Protein AF-A0A2H9QDH8-F1 (afdb_monomer_lite)

pLDDT: mean 82.01, std 10.09, range [39.97, 92.81]

Foldseek 3Di:
DPDPLVVVLVVLQVVCVVVVHDSVVSVVVNVVVVVVVVVVVVVVLVVVLVVLVVVLCCPLPVVLVVVVVVQVVVVVVVNDPDDPVNVVVSVVVSVVVNVVSVVVSVVSPDPPD

Structure (mmCIF, N/CA/C/O backbone):
data_AF-A0A2H9QDH8-F1
#
_entry.id   AF-A0A2H9QDH8-F1
#
loop_
_atom_site.group_PDB
_atom_site.id
_atom_site.type_symbol
_atom_site.label_atom_id
_atom_site.label_alt_id
_atom_site.label_comp_id
_atom_site.label_asym_id
_atom_site.label_entity_id
_atom_site.label_seq_id
_atom_site.pdbx_PDB_ins_code
_atom_site.Cartn_x
_atom_site.Cartn_y
_atom_site.Cartn_z
_atom_site.occupancy
_atom_site.B_iso_or_equiv
_atom_site.auth_seq_id
_atom_site.auth_comp_id
_atom_site.auth_asym_id
_atom_site.auth_atom_id
_atom_site.pdbx_PDB_model_num
ATOM 1 N N . THR A 1 1 ? -9.506 -16.062 25.799 1.00 44.41 1 THR A N 1
ATOM 2 C CA . THR A 1 1 ? -10.391 -14.879 25.828 1.00 44.41 1 THR A CA 1
ATOM 3 C C . THR A 1 1 ? -9.881 -13.863 26.838 1.00 44.41 1 THR A C 1
ATOM 5 O O . THR A 1 1 ? -10.245 -13.942 27.997 1.00 44.41 1 THR A O 1
ATOM 8 N N . ASN A 1 2 ? -9.002 -12.942 26.428 1.00 50.75 2 ASN A N 1
ATOM 9 C CA . ASN A 1 2 ? -8.522 -11.809 27.245 1.00 50.75 2 ASN A CA 1
ATOM 10 C C . ASN A 1 2 ? -8.738 -10.505 26.458 1.00 50.75 2 ASN A C 1
ATOM 12 O O . ASN A 1 2 ? -7.797 -9.785 26.146 1.00 50.75 2 ASN A O 1
ATOM 16 N N . SER A 1 3 ? -9.980 -10.242 26.041 1.00 73.19 3 SER A N 1
ATOM 17 C CA . SER A 1 3 ? -10.314 -8.944 25.453 1.00 73.19 3 SER A CA 1
ATOM 18 C C . SER A 1 3 ? -10.523 -7.947 26.592 1.00 73.19 3 SER A C 1
ATOM 20 O O . SER A 1 3 ? -11.552 -7.977 27.268 1.00 73.19 3 SER A O 1
ATOM 22 N N . GLU A 1 4 ? -9.535 -7.077 26.815 1.00 72.81 4 GLU A N 1
ATOM 23 C CA . GLU A 1 4 ? -9.612 -5.912 27.718 1.00 72.81 4 GLU A CA 1
ATOM 24 C C . GLU A 1 4 ? -10.903 -5.108 27.491 1.00 72.81 4 GLU A C 1
ATOM 26 O O . GLU A 1 4 ? -11.557 -4.661 28.434 1.00 72.81 4 GLU A O 1
ATOM 31 N N . TYR A 1 5 ? -11.318 -5.006 26.227 1.00 71.94 5 TYR A N 1
ATOM 32 C CA . TYR A 1 5 ? -12.520 -4.300 25.805 1.00 71.94 5 TYR A CA 1
ATOM 33 C C . TYR A 1 5 ? -13.796 -4.958 26.344 1.00 71.94 5 TYR A C 1
ATOM 35 O O . TYR A 1 5 ? -14.646 -4.290 26.928 1.00 71.94 5 TYR A O 1
ATOM 43 N N . LEU A 1 6 ? -13.898 -6.287 26.232 1.00 70.94 6 LEU A N 1
ATOM 44 C CA . LEU A 1 6 ? -15.025 -7.053 26.771 1.00 70.94 6 LEU A CA 1
ATOM 45 C C . LEU A 1 6 ? -15.101 -6.926 28.299 1.00 70.94 6 LEU A C 1
ATOM 47 O O . LEU A 1 6 ? -16.181 -6.745 28.856 1.00 70.94 6 LEU A O 1
ATOM 51 N N . LYS A 1 7 ? -13.948 -6.956 28.976 1.00 78.62 7 LYS A N 1
ATOM 52 C CA . LYS A 1 7 ? -13.859 -6.795 30.433 1.00 78.62 7 LYS A CA 1
ATOM 53 C C . LYS A 1 7 ? -14.338 -5.409 30.876 1.00 78.62 7 LYS A C 1
ATOM 55 O O . LYS A 1 7 ? -15.074 -5.301 31.854 1.00 78.62 7 LYS A O 1
ATOM 60 N N . LYS A 1 8 ? -13.982 -4.365 30.121 1.00 79.06 8 LYS A N 1
ATOM 61 C CA . LYS A 1 8 ? -14.402 -2.979 30.366 1.00 79.06 8 LYS A CA 1
ATOM 62 C C . LYS A 1 8 ? -15.905 -2.775 30.138 1.00 79.06 8 LYS A C 1
ATOM 64 O O . LYS A 1 8 ? -16.552 -2.129 30.957 1.00 79.06 8 LYS A O 1
ATOM 69 N N . ILE A 1 9 ? -16.464 -3.380 29.086 1.00 80.25 9 ILE A N 1
ATOM 70 C CA . ILE A 1 9 ? -17.906 -3.347 28.786 1.00 80.25 9 ILE A CA 1
ATOM 71 C C . ILE A 1 9 ? -18.714 -4.048 29.885 1.00 80.25 9 ILE A C 1
ATOM 73 O O . ILE A 1 9 ? -19.672 -3.477 30.404 1.00 80.25 9 ILE A O 1
ATOM 77 N N . ILE A 1 10 ? -18.311 -5.261 30.278 1.00 77.69 10 ILE A N 1
ATOM 78 C CA . ILE A 1 10 ? -18.979 -6.023 31.345 1.00 77.69 10 ILE A CA 1
ATOM 79 C C . ILE A 1 10 ? -18.914 -5.250 32.663 1.00 77.69 10 ILE A C 1
ATOM 81 O O . ILE A 1 10 ? -19.918 -5.141 33.362 1.00 77.69 10 ILE A O 1
ATOM 85 N N . TRP A 1 11 ? -17.763 -4.659 32.982 1.00 82.88 11 TRP A N 1
ATOM 86 C CA . TRP A 1 11 ? -17.613 -3.851 34.188 1.00 82.88 11 TRP A CA 1
ATOM 87 C C . TRP A 1 11 ? -18.533 -2.620 34.189 1.00 82.88 11 TRP A C 1
ATOM 89 O O . TRP A 1 11 ? -19.182 -2.352 35.199 1.00 82.88 11 TRP A O 1
ATOM 99 N N . GLN A 1 12 ? -18.659 -1.906 33.064 1.00 77.69 12 GLN A N 1
ATOM 100 C CA . GLN A 1 12 ? -19.576 -0.763 32.946 1.00 77.69 12 GLN A CA 1
ATOM 101 C C . GLN A 1 12 ? -21.050 -1.179 33.081 1.00 77.69 12 GLN A C 1
ATOM 103 O O . GLN A 1 12 ? -21.809 -0.511 33.785 1.00 77.69 12 GLN A O 1
ATOM 108 N N . LEU A 1 13 ? -21.451 -2.301 32.475 1.00 80.31 13 LEU A N 1
ATOM 109 C CA . LEU A 1 13 ? -22.809 -2.845 32.601 1.00 80.31 13 LEU A CA 1
ATOM 110 C C . LEU A 1 13 ? -23.144 -3.229 34.044 1.00 80.31 13 LEU A C 1
ATOM 112 O O . LEU A 1 13 ? -24.167 -2.805 34.580 1.00 80.31 13 LEU A O 1
ATOM 116 N N . VAL A 1 14 ? -22.258 -3.992 34.686 1.00 79.69 14 VAL A N 1
ATOM 117 C CA . VAL A 1 14 ? -22.433 -4.465 36.063 1.00 79.69 14 VAL A CA 1
ATOM 118 C C . VAL A 1 14 ? -22.474 -3.289 37.042 1.00 79.69 14 VAL A C 1
ATOM 120 O O . VAL A 1 14 ? -23.362 -3.225 37.887 1.00 79.69 14 VAL A O 1
ATOM 123 N N . THR A 1 15 ? -21.583 -2.307 36.889 1.00 80.56 15 THR A N 1
ATOM 124 C CA . THR A 1 15 ? -21.544 -1.120 37.761 1.00 80.56 15 THR A CA 1
ATOM 125 C C . THR A 1 15 ? -22.818 -0.277 37.640 1.00 80.56 15 THR A C 1
ATOM 127 O O . THR A 1 15 ? -23.347 0.186 38.647 1.00 80.56 15 THR A O 1
ATOM 130 N N . THR A 1 16 ? -23.359 -0.124 36.429 1.00 79.62 16 THR A N 1
ATOM 131 C CA . THR A 1 16 ? -24.613 0.619 36.208 1.00 79.62 16 THR A CA 1
ATOM 132 C C . THR A 1 16 ? -25.815 -0.106 36.824 1.00 79.62 16 THR A C 1
ATOM 134 O O . THR A 1 16 ? -26.670 0.541 37.427 1.00 79.62 16 THR A O 1
ATOM 137 N N . LEU A 1 17 ? -25.846 -1.443 36.735 1.00 78.06 17 LEU A N 1
ATOM 138 C CA . LEU A 1 17 ? -26.867 -2.288 37.367 1.00 78.06 17 LEU A CA 1
ATOM 139 C C . LEU A 1 17 ? -26.838 -2.188 38.900 1.00 78.06 17 LEU A C 1
ATOM 141 O O . LEU A 1 17 ? -27.886 -1.992 39.510 1.00 78.06 17 LEU A O 1
ATOM 145 N N . TYR A 1 18 ? -25.658 -2.272 39.526 1.00 76.06 18 TYR A N 1
ATOM 146 C CA . TYR A 1 18 ? -25.523 -2.148 40.986 1.00 76.06 18 TYR A CA 1
ATOM 147 C C . TYR A 1 18 ? -25.846 -0.742 41.506 1.00 76.06 18 TYR A C 1
ATOM 149 O O . TYR A 1 18 ? -26.350 -0.605 42.618 1.00 76.06 18 TYR A O 1
ATOM 157 N N . ALA A 1 19 ? -25.585 0.301 40.715 1.00 79.50 19 ALA A N 1
ATOM 158 C CA . ALA A 1 19 ? -25.866 1.685 41.091 1.00 79.50 19 ALA A CA 1
ATOM 159 C C . ALA A 1 19 ? -27.352 2.081 40.958 1.00 79.50 19 ALA A C 1
ATOM 161 O O . ALA A 1 19 ? -27.706 3.204 41.313 1.00 79.50 19 ALA A O 1
ATOM 162 N N . GLY A 1 20 ? -28.214 1.215 40.402 1.00 73.12 20 GLY A N 1
ATOM 163 C CA . GLY A 1 20 ? -29.607 1.558 40.073 1.00 73.12 20 GLY A CA 1
ATOM 164 C C . GLY A 1 20 ? -29.730 2.679 39.030 1.00 73.12 20 GLY A C 1
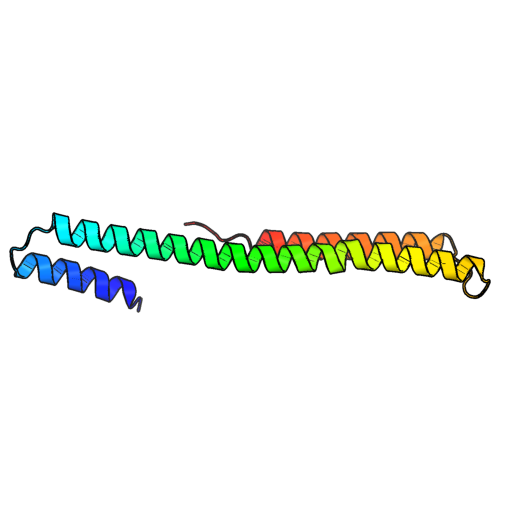ATOM 165 O O . GLY A 1 20 ? -30.797 3.271 38.864 1.00 73.12 20 GLY A O 1
ATOM 166 N N . ALA A 1 21 ? -28.629 2.999 38.347 1.00 70.81 21 ALA A N 1
ATOM 167 C CA . ALA A 1 21 ? -28.558 4.054 37.354 1.00 70.81 21 ALA A CA 1
ATOM 168 C C . ALA A 1 21 ? -29.235 3.606 36.052 1.00 70.81 21 ALA A C 1
ATOM 170 O O . ALA A 1 21 ? -29.341 2.416 35.755 1.00 70.81 21 ALA A O 1
ATOM 171 N N . ASN A 1 22 ? -29.697 4.569 35.252 1.00 76.69 22 ASN A N 1
ATOM 172 C CA . ASN A 1 22 ? -30.408 4.280 34.012 1.00 76.69 22 ASN A CA 1
ATOM 173 C C . ASN A 1 22 ? -29.516 3.480 33.041 1.00 76.69 22 ASN A C 1
ATOM 175 O O . ASN A 1 22 ? -28.618 4.031 32.401 1.00 76.69 22 ASN A O 1
ATOM 179 N N . LEU A 1 23 ? -29.807 2.181 32.908 1.00 78.00 23 LEU A N 1
ATOM 180 C CA . LEU A 1 23 ? -29.082 1.243 32.048 1.00 78.00 23 LEU A CA 1
ATOM 181 C C . LEU A 1 23 ? -29.034 1.709 30.588 1.00 78.00 23 LEU A C 1
ATOM 183 O O . LEU A 1 23 ? -28.051 1.463 29.895 1.00 78.00 23 LEU A O 1
ATOM 187 N N . SER A 1 24 ? -30.057 2.443 30.145 1.00 76.88 24 SER A N 1
ATOM 188 C CA . SER A 1 24 ? -30.137 3.001 28.795 1.00 76.88 24 SER A CA 1
ATOM 189 C C . SER A 1 24 ? -28.994 3.986 28.507 1.00 76.88 24 SER A C 1
ATOM 191 O O . SER A 1 24 ? -28.459 4.016 27.401 1.00 76.88 24 SER A O 1
ATOM 193 N N . VAL A 1 25 ? -28.542 4.747 29.512 1.00 79.19 25 VAL A N 1
ATOM 194 C CA . VAL A 1 25 ? -27.426 5.701 29.368 1.00 79.19 25 VAL A CA 1
ATOM 195 C C . VAL A 1 25 ? -26.090 4.967 29.229 1.00 79.19 25 VAL A C 1
ATOM 197 O O . VAL A 1 25 ? -25.283 5.309 28.364 1.00 79.19 25 VAL A O 1
ATOM 200 N N . ALA A 1 26 ? -25.865 3.926 30.033 1.00 78.81 26 ALA A N 1
ATOM 201 C CA . ALA A 1 26 ? -24.650 3.118 29.945 1.00 78.81 26 ALA A CA 1
ATOM 202 C C . ALA A 1 26 ? -24.584 2.319 28.639 1.00 78.81 26 ALA A C 1
ATOM 204 O O . ALA A 1 26 ? -23.533 2.273 28.002 1.00 78.81 26 ALA A O 1
ATOM 205 N N . LEU A 1 27 ? -25.711 1.745 28.206 1.00 80.31 27 LEU A N 1
ATOM 206 C CA . LEU A 1 27 ? -25.789 1.002 26.952 1.00 80.31 27 LEU A CA 1
ATOM 207 C C . LEU A 1 27 ? -25.529 1.917 25.749 1.00 80.31 27 LEU A C 1
ATOM 209 O O . LEU A 1 27 ? -24.716 1.571 24.897 1.00 80.31 27 LEU A O 1
ATOM 213 N N . ASN A 1 28 ? -26.131 3.113 25.717 1.00 84.56 28 ASN A N 1
ATOM 214 C CA . ASN A 1 28 ? -25.853 4.105 24.674 1.00 84.56 28 ASN A CA 1
ATOM 215 C C . ASN A 1 28 ? -24.376 4.514 24.654 1.00 84.56 28 ASN A C 1
ATOM 217 O O . ASN A 1 28 ? -23.783 4.597 23.584 1.00 84.56 28 ASN A O 1
AT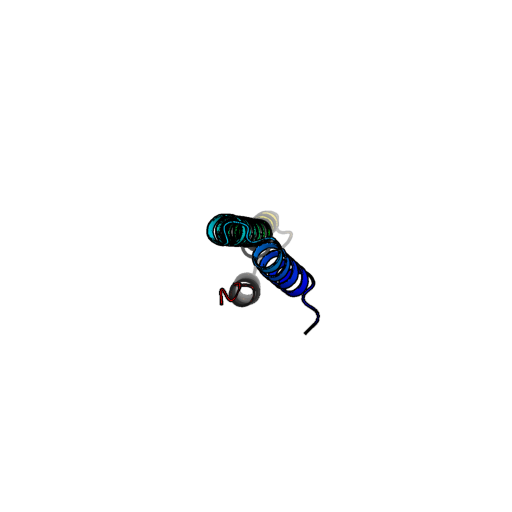OM 221 N N . SER A 1 29 ? -23.755 4.710 25.820 1.00 83.06 29 SER A N 1
ATOM 222 C CA . SER A 1 29 ? -22.324 5.026 25.915 1.00 83.06 29 SER A CA 1
ATOM 223 C C . SER A 1 29 ? -21.439 3.910 25.341 1.00 83.06 29 SER A C 1
ATOM 225 O O . SER A 1 29 ? -20.523 4.179 24.564 1.00 83.06 29 SER A O 1
ATOM 227 N N . ILE A 1 30 ? -21.751 2.645 25.645 1.00 83.31 30 ILE A N 1
ATOM 228 C CA . ILE A 1 30 ? -21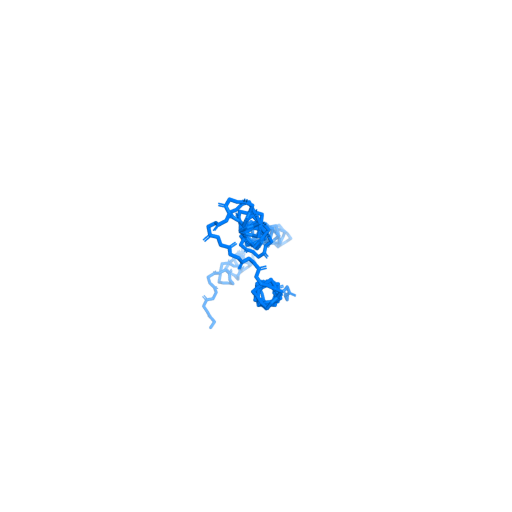.040 1.479 25.096 1.00 83.31 30 ILE A CA 1
ATOM 229 C C . ILE A 1 30 ? -21.235 1.380 23.577 1.00 83.31 30 ILE A C 1
ATOM 231 O O . ILE A 1 30 ? -20.269 1.139 22.853 1.00 83.31 30 ILE A O 1
ATOM 235 N N . VAL A 1 31 ? -22.457 1.600 23.080 1.00 84.69 31 VAL A N 1
ATOM 236 C CA . VAL A 1 31 ? -22.758 1.601 21.640 1.00 84.69 31 VAL A CA 1
ATOM 237 C C . VAL A 1 31 ? -21.983 2.707 20.927 1.00 84.69 31 VAL A C 1
ATOM 239 O O . VAL A 1 31 ? -21.334 2.430 19.922 1.00 84.69 31 VAL A O 1
ATOM 242 N N . HIS A 1 32 ? -21.974 3.930 21.462 1.00 87.69 32 HIS A N 1
ATOM 243 C CA . HIS A 1 32 ? -21.182 5.030 20.909 1.00 87.69 32 HIS A CA 1
ATOM 244 C C . HIS A 1 32 ? -19.689 4.693 20.872 1.00 87.69 32 HIS A C 1
ATOM 246 O O . HIS A 1 32 ? -19.053 4.851 19.832 1.00 87.69 32 HIS A O 1
ATOM 252 N N . MET A 1 33 ? -19.148 4.137 21.960 1.00 85.88 33 MET A N 1
ATOM 253 C CA . MET A 1 33 ? -17.746 3.723 22.028 1.00 85.88 33 MET A CA 1
ATOM 254 C C . MET A 1 33 ? -17.404 2.659 20.972 1.00 85.88 33 MET A C 1
ATOM 256 O O . MET A 1 33 ? -16.354 2.738 20.333 1.00 85.88 33 MET A O 1
ATOM 260 N N . LEU A 1 34 ? -18.298 1.690 20.752 1.00 84.62 34 LEU A N 1
ATOM 261 C CA . LEU A 1 34 ? -18.125 0.637 19.751 1.00 84.62 34 LEU A CA 1
ATOM 262 C C . LEU A 1 34 ? -18.203 1.185 18.320 1.00 84.62 34 LEU A C 1
ATOM 264 O O . LEU A 1 34 ? -17.408 0.795 17.463 1.00 84.62 34 LEU A O 1
ATOM 268 N N . VAL A 1 35 ? -19.138 2.100 18.057 1.00 86.62 35 VAL A N 1
ATOM 269 C CA . VAL A 1 35 ? -19.271 2.773 16.758 1.00 86.62 35 VAL A CA 1
ATOM 270 C C . VAL A 1 35 ? -18.015 3.584 16.448 1.00 86.62 35 VAL A C 1
ATOM 272 O O . VAL A 1 35 ? -17.472 3.468 15.349 1.00 86.62 35 VAL A O 1
ATOM 275 N N . ASP A 1 36 ? -17.502 4.341 17.417 1.00 88.94 36 ASP A N 1
ATOM 276 C CA . ASP A 1 36 ? -16.271 5.116 17.254 1.00 88.94 36 ASP A CA 1
ATOM 277 C C . ASP A 1 36 ? -15.049 4.216 17.046 1.00 88.94 36 ASP A C 1
ATOM 279 O O . ASP A 1 36 ? -14.205 4.495 16.190 1.00 88.94 36 ASP A O 1
ATOM 283 N N . TYR A 1 37 ? -14.969 3.099 17.773 1.00 85.44 37 TYR A N 1
ATOM 284 C CA . TYR A 1 37 ? -13.910 2.110 17.600 1.00 85.44 37 TYR A CA 1
ATOM 285 C C . TYR A 1 37 ? -13.925 1.496 16.196 1.00 85.44 37 TYR A C 1
ATOM 287 O O . TYR A 1 37 ? -12.907 1.531 15.502 1.00 85.44 37 TYR A O 1
ATOM 295 N N . ASN A 1 38 ? -15.085 1.024 15.730 1.00 83.44 38 ASN A N 1
ATOM 296 C CA . ASN A 1 38 ? -15.245 0.497 14.374 1.00 83.44 38 ASN A CA 1
ATOM 297 C C . ASN A 1 38 ? -14.917 1.553 13.315 1.00 83.44 38 ASN A C 1
ATOM 299 O O . ASN A 1 38 ? -14.226 1.266 12.339 1.00 83.44 38 ASN A O 1
ATOM 303 N N . ARG A 1 39 ? -15.341 2.803 13.520 1.00 87.25 39 ARG A N 1
ATOM 304 C CA . ARG A 1 39 ? -15.023 3.903 12.606 1.00 87.25 39 ARG A CA 1
ATOM 305 C C . ARG A 1 39 ? -13.520 4.167 12.528 1.00 87.25 39 ARG A C 1
ATOM 307 O O . ARG A 1 39 ? -13.006 4.414 11.437 1.00 87.25 39 ARG A O 1
ATOM 314 N N . ASN A 1 40 ? -12.812 4.106 13.651 1.00 87.62 40 ASN A N 1
ATOM 315 C CA . ASN A 1 40 ? -11.359 4.264 13.685 1.00 87.62 40 ASN A CA 1
ATOM 316 C C . ASN A 1 40 ? -10.635 3.085 13.026 1.00 87.62 40 ASN A C 1
ATOM 318 O O . ASN A 1 40 ? -9.695 3.314 12.266 1.00 87.62 40 ASN A O 1
ATOM 322 N N . LEU A 1 41 ? -11.106 1.852 13.235 1.00 84.38 41 LEU A N 1
ATOM 323 C CA . LEU A 1 41 ? -10.587 0.672 12.539 1.00 84.38 41 LEU A CA 1
ATOM 324 C C . LEU A 1 41 ? -10.752 0.792 11.022 1.00 84.38 41 LEU A C 1
ATOM 326 O O . LEU A 1 41 ? -9.783 0.611 10.287 1.00 84.38 41 LEU A O 1
ATOM 330 N N . ILE A 1 42 ? -11.943 1.177 10.550 1.00 86.25 42 ILE A N 1
ATOM 331 C CA . ILE A 1 42 ? -12.209 1.397 9.121 1.00 86.25 42 ILE A CA 1
ATOM 332 C C . ILE A 1 42 ? -11.295 2.492 8.567 1.00 86.25 42 ILE A C 1
ATOM 334 O O . ILE A 1 42 ? -10.731 2.326 7.486 1.00 86.25 42 ILE A O 1
ATOM 338 N N . LYS A 1 43 ? -11.108 3.601 9.295 1.00 87.44 43 LYS A N 1
ATOM 339 C CA . LYS A 1 43 ? -10.197 4.679 8.881 1.00 87.44 43 LYS A CA 1
ATOM 340 C C . LYS A 1 43 ? -8.751 4.202 8.765 1.00 87.44 43 LYS A C 1
ATOM 342 O O . LYS A 1 43 ? -8.119 4.483 7.750 1.00 87.44 43 LYS A O 1
ATOM 347 N N . SER A 1 44 ? -8.244 3.486 9.768 1.00 85.06 44 SER A N 1
ATOM 348 C CA . SER A 1 44 ? -6.881 2.941 9.755 1.00 85.06 44 SER A CA 1
ATOM 349 C C . SER A 1 44 ? -6.694 1.970 8.593 1.00 85.06 44 SER A C 1
ATOM 351 O O . SER A 1 44 ? -5.749 2.098 7.820 1.00 85.06 44 SER A O 1
ATOM 353 N N . TYR A 1 45 ? -7.652 1.061 8.404 1.00 84.62 45 TYR A N 1
ATOM 354 C CA . TYR A 1 45 ? -7.647 0.126 7.287 1.00 84.62 45 TYR A CA 1
ATOM 355 C C . TYR A 1 45 ? -7.675 0.844 5.928 1.00 84.62 45 TYR A C 1
ATOM 357 O O . TYR A 1 45 ? -6.916 0.506 5.025 1.00 84.62 45 TYR A O 1
ATOM 365 N N . THR A 1 46 ? -8.518 1.869 5.783 1.00 85.00 46 THR A N 1
ATOM 366 C CA . THR A 1 46 ? -8.611 2.661 4.547 1.00 85.00 46 THR A CA 1
ATOM 367 C C . THR A 1 46 ? -7.288 3.364 4.244 1.00 85.00 46 THR A C 1
ATOM 369 O O . THR A 1 46 ? -6.860 3.395 3.092 1.00 85.00 46 THR A O 1
ATOM 372 N N . ALA A 1 47 ? -6.616 3.901 5.265 1.00 87.88 47 ALA A N 1
ATOM 373 C CA . ALA A 1 47 ? -5.311 4.533 5.108 1.00 87.88 47 ALA A CA 1
ATOM 374 C C . ALA A 1 47 ? -4.237 3.525 4.661 1.00 87.88 47 ALA A C 1
ATOM 376 O O . ALA A 1 47 ? -3.495 3.804 3.718 1.00 87.88 47 ALA A O 1
ATOM 377 N N . GLU A 1 48 ? -4.195 2.338 5.272 1.00 85.44 48 GLU A N 1
ATOM 378 C CA . GLU A 1 48 ? -3.291 1.261 4.853 1.00 85.44 48 GLU A CA 1
ATOM 379 C C . GLU A 1 48 ? -3.574 0.787 3.425 1.00 85.44 48 GLU A C 1
ATOM 381 O O . GLU A 1 48 ? -2.648 0.611 2.633 1.00 85.44 48 GLU A O 1
ATOM 386 N N . LEU A 1 49 ? -4.848 0.606 3.070 1.00 85.94 49 LEU A N 1
ATOM 387 C CA . LEU A 1 49 ? -5.244 0.184 1.732 1.00 85.94 49 LEU A CA 1
ATOM 388 C C . LEU A 1 49 ? -4.852 1.228 0.684 1.00 85.94 49 LEU A C 1
ATOM 390 O O . LEU A 1 49 ? -4.281 0.870 -0.342 1.00 85.94 49 LEU A O 1
ATOM 394 N N . ASN A 1 50 ? -5.102 2.511 0.950 1.00 87.38 50 ASN A N 1
ATOM 395 C CA . ASN A 1 50 ? -4.709 3.595 0.051 1.00 87.38 50 ASN A CA 1
ATOM 396 C C . ASN A 1 50 ? -3.196 3.617 -0.183 1.00 87.38 50 ASN A C 1
ATOM 398 O O . ASN A 1 50 ? -2.751 3.766 -1.320 1.00 87.38 50 ASN A O 1
ATOM 402 N N . PHE A 1 51 ? -2.402 3.420 0.870 1.00 88.56 51 PHE A N 1
ATOM 403 C CA . PHE A 1 51 ? -0.951 3.320 0.744 1.00 88.56 51 PHE A CA 1
ATOM 404 C C . PHE A 1 51 ? -0.524 2.132 -0.134 1.00 88.56 51 PHE A C 1
ATOM 406 O O . PHE A 1 51 ? 0.326 2.277 -1.011 1.00 88.56 51 PHE A O 1
ATOM 413 N N . LEU A 1 52 ? -1.156 0.968 0.030 1.00 85.62 52 LEU A N 1
ATOM 414 C CA . LEU A 1 52 ? -0.886 -0.201 -0.813 1.00 85.62 52 LEU A CA 1
ATOM 415 C C . LEU A 1 52 ? -1.307 0.005 -2.270 1.00 85.62 52 LEU A C 1
ATOM 417 O O . LEU A 1 52 ? -0.601 -0.441 -3.171 1.00 85.62 52 LEU A O 1
ATOM 421 N N . ILE A 1 53 ? -2.426 0.693 -2.514 1.00 87.50 53 ILE A N 1
ATOM 422 C CA . ILE A 1 53 ? -2.867 1.066 -3.865 1.00 87.50 53 ILE A CA 1
ATOM 423 C C . ILE A 1 53 ? -1.841 1.984 -4.529 1.00 87.50 53 ILE A C 1
ATOM 425 O O . ILE A 1 53 ? -1.509 1.782 -5.695 1.00 87.50 53 ILE A O 1
ATOM 429 N N . LEU A 1 54 ? -1.292 2.954 -3.796 1.00 89.00 54 LEU A N 1
ATOM 430 C CA . LEU A 1 54 ? -0.235 3.825 -4.312 1.00 89.00 54 LEU A CA 1
ATOM 431 C C . LEU A 1 54 ? 1.012 3.026 -4.714 1.00 89.00 54 LEU A C 1
ATOM 433 O O . LEU A 1 54 ? 1.531 3.224 -5.812 1.00 89.00 54 LEU A O 1
ATOM 437 N N . ILE A 1 55 ? 1.457 2.087 -3.871 1.00 87.06 55 ILE A N 1
ATOM 438 C CA . ILE A 1 55 ? 2.580 1.192 -4.199 1.00 87.06 55 ILE A CA 1
ATOM 439 C C . ILE A 1 55 ? 2.262 0.352 -5.438 1.00 87.06 55 ILE A C 1
ATOM 441 O O . ILE A 1 55 ? 3.110 0.227 -6.321 1.00 87.06 55 ILE A O 1
ATOM 445 N N . TYR A 1 56 ? 1.050 -0.199 -5.526 1.00 86.88 56 TYR A N 1
ATOM 446 C CA . TYR A 1 56 ? 0.608 -0.966 -6.687 1.00 86.88 56 TYR A CA 1
ATOM 447 C C . TYR A 1 56 ? 0.703 -0.136 -7.971 1.00 86.88 56 TYR A C 1
ATOM 449 O O . TYR A 1 56 ? 1.317 -0.577 -8.938 1.00 86.88 56 TYR A O 1
ATOM 457 N N . LEU A 1 57 ? 0.163 1.084 -7.977 1.00 87.75 57 LEU A N 1
ATOM 458 C CA . LEU A 1 57 ? 0.215 1.953 -9.153 1.00 87.75 57 LEU A CA 1
ATOM 459 C C . LEU A 1 57 ? 1.660 2.287 -9.544 1.00 87.75 57 LEU A C 1
ATOM 461 O O . LEU A 1 57 ? 2.003 2.232 -10.723 1.00 87.75 57 LEU A O 1
ATOM 465 N N . LEU A 1 58 ? 2.524 2.574 -8.569 1.00 90.19 58 LEU A N 1
ATOM 466 C CA . LEU A 1 58 ? 3.918 2.927 -8.830 1.00 90.19 58 LEU A CA 1
ATOM 467 C C . LEU A 1 58 ? 4.706 1.734 -9.391 1.00 90.19 58 LEU A C 1
ATOM 469 O O . LEU A 1 58 ? 5.327 1.833 -10.446 1.00 90.19 58 LEU A O 1
ATOM 473 N N . VAL A 1 59 ? 4.674 0.591 -8.713 1.00 85.75 59 VAL A N 1
ATOM 474 C CA . VAL A 1 59 ? 5.543 -0.546 -9.047 1.00 85.75 59 VAL A CA 1
ATOM 475 C C . VAL A 1 59 ? 4.963 -1.392 -10.175 1.00 85.75 59 VAL A C 1
ATOM 477 O O . VAL A 1 59 ? 5.689 -1.796 -11.077 1.00 85.75 59 VAL A O 1
ATOM 480 N N . ALA A 1 60 ? 3.661 -1.664 -10.145 1.00 85.25 60 ALA A N 1
ATOM 481 C CA . ALA A 1 60 ? 3.039 -2.578 -11.095 1.00 85.25 60 ALA A CA 1
ATOM 482 C C . ALA A 1 60 ? 2.737 -1.910 -12.443 1.00 85.25 60 ALA A C 1
ATOM 484 O O . ALA A 1 60 ? 2.727 -2.594 -13.463 1.00 85.25 60 ALA A O 1
ATOM 485 N N . ALA A 1 61 ? 2.484 -0.595 -12.467 1.00 84.25 61 ALA A N 1
ATOM 486 C CA . ALA A 1 61 ? 2.115 0.125 -13.688 1.00 84.25 61 ALA A CA 1
ATOM 487 C C . ALA A 1 61 ? 3.163 1.163 -14.120 1.00 84.25 61 ALA A C 1
ATOM 489 O O . ALA A 1 61 ? 3.599 1.143 -15.271 1.00 84.25 61 ALA A O 1
ATOM 490 N N . VAL A 1 62 ? 3.609 2.054 -13.227 1.00 90.69 62 VAL A N 1
ATOM 491 C CA . VAL A 1 62 ? 4.514 3.156 -13.611 1.00 90.69 62 VAL A CA 1
ATOM 492 C C . VAL A 1 62 ? 5.920 2.658 -13.957 1.00 90.69 62 VAL A C 1
ATOM 494 O O . VAL A 1 62 ? 6.435 3.012 -15.015 1.00 90.69 62 VAL A O 1
ATOM 497 N N . VAL A 1 63 ? 6.529 1.811 -13.121 1.00 90.94 63 VAL A N 1
ATOM 498 C CA . VAL A 1 63 ? 7.874 1.249 -13.365 1.00 90.94 63 VAL A CA 1
ATOM 499 C C . VAL A 1 63 ? 7.990 0.544 -14.722 1.00 90.94 63 VAL A C 1
ATOM 501 O O . VAL A 1 63 ? 8.892 0.912 -15.477 1.00 90.94 63 VAL A O 1
ATOM 504 N N . PRO A 1 64 ? 7.118 -0.414 -15.095 1.00 89.06 64 PRO A N 1
ATOM 505 C CA . PRO A 1 64 ? 7.233 -1.072 -16.395 1.00 89.06 64 PRO A CA 1
ATOM 506 C C . PRO A 1 64 ? 6.990 -0.109 -17.560 1.00 89.06 64 PRO A C 1
ATOM 508 O O . PRO A 1 64 ? 7.676 -0.208 -18.574 1.00 89.06 64 PRO A O 1
ATOM 511 N N . THR A 1 65 ? 6.090 0.867 -17.406 1.00 90.44 65 THR A N 1
ATOM 512 C CA . THR A 1 65 ? 5.817 1.863 -18.456 1.00 90.44 65 THR A CA 1
ATOM 513 C C . THR A 1 65 ? 7.025 2.767 -18.700 1.00 90.44 65 THR A C 1
ATOM 515 O O . THR A 1 65 ? 7.467 2.924 -19.836 1.00 90.44 65 THR A O 1
ATOM 518 N N . ILE A 1 66 ? 7.603 3.341 -17.641 1.00 92.81 66 ILE A N 1
ATOM 519 C CA . ILE A 1 66 ? 8.794 4.193 -17.759 1.00 92.81 66 ILE A CA 1
ATOM 520 C C . ILE A 1 66 ? 9.994 3.368 -18.225 1.00 92.81 66 ILE A C 1
ATOM 522 O O . ILE A 1 66 ? 10.727 3.815 -19.104 1.00 92.81 66 ILE A O 1
ATOM 526 N N . GLY A 1 67 ? 10.178 2.162 -17.685 1.00 89.81 67 GLY A N 1
ATOM 527 C CA . GLY A 1 67 ? 11.257 1.261 -18.086 1.00 89.81 67 GLY A CA 1
ATOM 528 C C . GLY A 1 67 ? 11.209 0.931 -19.578 1.00 89.81 67 GLY A C 1
ATOM 529 O O . GLY A 1 67 ? 12.236 0.985 -20.252 1.00 89.81 67 GLY A O 1
ATOM 530 N N . MET A 1 68 ? 10.011 0.680 -20.111 1.00 88.50 68 MET A N 1
ATOM 531 C CA . MET A 1 68 ? 9.805 0.449 -21.538 1.00 88.50 68 MET A CA 1
ATOM 532 C C . MET A 1 68 ? 10.115 1.700 -22.366 1.00 88.50 68 MET A C 1
ATOM 534 O O . MET A 1 68 ? 10.860 1.611 -23.339 1.00 88.50 68 MET A O 1
ATOM 538 N N . THR A 1 69 ? 9.629 2.875 -21.957 1.00 90.50 69 THR A N 1
ATOM 539 C CA . THR A 1 69 ? 9.932 4.143 -22.643 1.00 90.50 69 THR A CA 1
ATOM 540 C C . THR A 1 69 ? 11.436 4.418 -22.690 1.00 90.50 69 THR A C 1
ATOM 542 O O . THR A 1 69 ? 11.967 4.755 -23.745 1.00 90.50 69 THR A O 1
ATOM 545 N N . VAL A 1 70 ? 12.146 4.232 -21.574 1.00 90.25 70 VAL A N 1
ATOM 546 C CA . VAL A 1 70 ? 13.602 4.428 -21.501 1.00 90.25 70 VAL A CA 1
ATOM 547 C C . VAL A 1 70 ? 14.341 3.438 -22.403 1.00 90.25 70 VAL A C 1
ATOM 549 O O . VAL A 1 70 ? 15.263 3.837 -23.113 1.00 90.25 70 VAL A O 1
ATOM 552 N N . MET A 1 71 ? 13.923 2.169 -22.435 1.00 87.88 71 MET A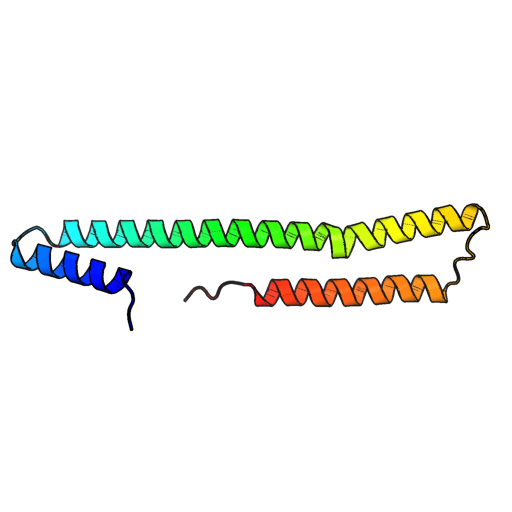 N 1
ATOM 553 C CA . MET A 1 71 ? 14.503 1.183 -23.352 1.00 87.88 71 MET A CA 1
ATOM 554 C C . MET A 1 71 ? 14.312 1.564 -24.819 1.00 87.88 71 MET A C 1
ATOM 556 O O . MET A 1 71 ? 15.261 1.472 -25.594 1.00 87.88 71 MET A O 1
ATOM 560 N N . ILE A 1 72 ? 13.118 2.025 -25.197 1.00 86.88 72 ILE A N 1
ATOM 561 C CA . ILE A 1 72 ? 12.839 2.475 -26.566 1.00 86.88 72 ILE A CA 1
ATOM 562 C C . ILE A 1 72 ? 13.756 3.646 -26.929 1.00 86.88 72 ILE A C 1
ATOM 564 O O . ILE A 1 72 ? 14.374 3.635 -27.991 1.00 86.88 72 ILE A O 1
ATOM 568 N N . VAL A 1 73 ? 13.909 4.621 -26.029 1.00 89.94 73 VAL A N 1
ATOM 569 C CA . VAL A 1 73 ? 14.801 5.769 -26.238 1.00 89.94 73 VAL A CA 1
ATOM 570 C C . VAL A 1 73 ? 16.252 5.320 -26.428 1.00 89.94 73 VAL A C 1
ATOM 572 O O . VAL A 1 73 ? 16.901 5.764 -27.371 1.00 89.94 73 VAL A O 1
ATOM 575 N N . PHE A 1 74 ? 16.766 4.406 -25.600 1.00 88.69 74 PHE A N 1
ATOM 576 C CA . PHE A 1 74 ? 18.126 3.879 -25.777 1.00 88.69 74 PHE A CA 1
ATOM 577 C C . PHE A 1 74 ? 18.311 3.066 -27.056 1.00 88.69 74 PHE A C 1
ATOM 579 O O . PHE A 1 74 ? 19.412 3.050 -27.610 1.00 88.69 74 PHE A O 1
ATOM 586 N N . SER A 1 75 ? 17.244 2.445 -27.556 1.00 86.44 75 SER A N 1
ATOM 587 C CA . SER A 1 75 ? 17.285 1.732 -28.827 1.00 86.44 75 SER A CA 1
ATOM 588 C C . SER A 1 75 ? 17.509 2.659 -30.014 1.00 86.44 75 SER A C 1
ATOM 590 O O . SER A 1 75 ? 18.295 2.342 -30.904 1.00 86.44 75 SER A O 1
ATOM 592 N N . VAL A 1 76 ? 16.924 3.859 -29.979 1.00 85.56 76 VAL A N 1
ATOM 593 C CA . VAL A 1 76 ? 17.132 4.885 -31.013 1.00 85.56 76 VAL A CA 1
ATOM 594 C C . VAL A 1 76 ? 18.595 5.341 -31.082 1.00 85.56 76 VAL A C 1
ATOM 596 O O . VAL A 1 76 ? 19.088 5.663 -32.159 1.00 85.56 76 VAL A O 1
ATOM 599 N N . PHE A 1 77 ? 19.316 5.325 -29.958 1.00 87.50 77 PHE A N 1
ATOM 600 C CA . PHE A 1 77 ? 20.741 5.668 -29.911 1.00 87.50 77 PHE A CA 1
ATOM 601 C C . PHE A 1 77 ? 21.674 4.519 -30.332 1.00 87.50 77 PHE A C 1
ATOM 603 O O . PHE A 1 77 ? 22.891 4.689 -30.298 1.00 87.50 77 PHE A O 1
ATOM 610 N N . GLY A 1 78 ? 21.136 3.353 -30.709 1.00 80.81 78 GLY A N 1
ATOM 611 C CA . GLY A 1 78 ? 21.926 2.187 -31.120 1.00 80.81 78 GLY A CA 1
ATOM 612 C C . GLY A 1 78 ? 22.684 1.501 -29.978 1.00 80.81 78 GLY A C 1
ATOM 613 O O . GLY A 1 78 ? 23.519 0.640 -30.232 1.00 80.81 78 GLY A O 1
ATOM 614 N N . ALA A 1 79 ? 22.411 1.867 -28.721 1.00 72.56 79 ALA A N 1
ATOM 615 C CA . ALA A 1 79 ? 23.064 1.275 -27.552 1.00 72.56 79 ALA A CA 1
ATOM 616 C C . ALA A 1 79 ? 22.451 -0.080 -27.150 1.00 72.56 79 ALA A C 1
ATOM 618 O O . ALA A 1 79 ? 23.125 -0.902 -26.532 1.00 72.56 79 ALA A O 1
ATOM 619 N N . LEU A 1 80 ? 21.174 -0.307 -27.480 1.00 75.81 80 LEU A N 1
ATOM 620 C CA . LEU A 1 80 ? 20.428 -1.531 -27.178 1.00 75.81 80 LEU A CA 1
ATOM 621 C C . LEU A 1 80 ? 19.494 -1.882 -28.343 1.00 75.81 80 LEU A C 1
ATOM 623 O O . LEU A 1 80 ? 18.534 -1.163 -28.617 1.00 75.81 80 LEU A O 1
ATOM 627 N N . GLU A 1 81 ? 19.724 -3.005 -29.016 1.00 77.69 81 GLU A N 1
ATOM 628 C CA . GLU A 1 81 ? 18.768 -3.523 -29.999 1.00 77.69 81 GLU A CA 1
ATOM 629 C C . GLU A 1 81 ? 17.578 -4.153 -29.266 1.00 77.69 81 GLU A C 1
ATOM 631 O O . GLU A 1 81 ? 17.699 -5.189 -28.608 1.00 77.69 81 GLU A O 1
ATOM 636 N N . VAL A 1 82 ? 16.410 -3.510 -29.345 1.00 79.12 82 VAL A N 1
ATOM 637 C CA . VAL A 1 82 ? 15.179 -4.046 -28.755 1.00 79.12 82 VAL A CA 1
ATOM 638 C C . VAL A 1 82 ? 14.627 -5.110 -29.697 1.00 79.12 82 VAL A C 1
ATOM 640 O O . VAL A 1 82 ? 13.965 -4.813 -30.686 1.00 79.12 82 VAL A O 1
ATOM 643 N N . ASN A 1 83 ? 14.920 -6.369 -29.380 1.00 85.75 83 ASN A N 1
ATOM 644 C CA . ASN A 1 83 ? 14.335 -7.521 -30.057 1.00 85.75 83 ASN A CA 1
ATOM 645 C C . ASN A 1 83 ? 12.868 -7.713 -29.614 1.00 85.75 83 ASN A C 1
ATOM 647 O O . ASN A 1 83 ? 12.526 -7.493 -28.448 1.00 85.75 83 ASN A O 1
ATOM 651 N N . GLU A 1 84 ? 12.014 -8.188 -30.521 1.00 85.75 84 GLU A N 1
ATOM 652 C CA . GLU A 1 84 ? 10.627 -8.589 -30.258 1.00 85.75 84 GLU A CA 1
ATOM 653 C C . GLU A 1 84 ? 10.521 -9.538 -29.050 1.00 85.75 84 GLU A C 1
ATOM 655 O O . GLU A 1 84 ? 9.639 -9.383 -28.204 1.00 85.75 84 GLU A O 1
ATOM 660 N N . MET A 1 85 ? 11.486 -10.450 -28.888 1.00 88.06 85 MET A N 1
ATOM 661 C CA . MET A 1 85 ? 11.529 -11.364 -27.741 1.00 88.06 85 MET A CA 1
ATOM 662 C C . MET A 1 85 ? 11.766 -10.644 -26.401 1.00 88.06 85 MET A C 1
ATOM 664 O O . MET A 1 85 ? 11.169 -11.014 -25.390 1.00 88.06 85 MET A O 1
ATOM 668 N N . MET A 1 86 ? 12.599 -9.595 -26.378 1.00 85.69 86 MET A N 1
ATOM 669 C CA . MET A 1 86 ? 12.816 -8.772 -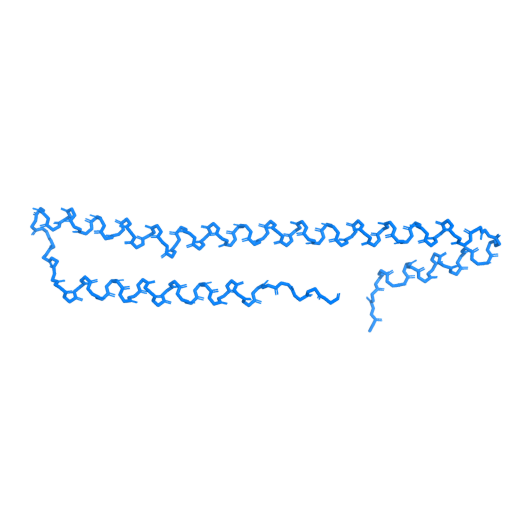25.179 1.00 85.69 86 MET A CA 1
ATOM 670 C C . MET A 1 86 ? 11.557 -7.988 -24.818 1.00 85.69 86 MET A C 1
ATOM 672 O O . MET A 1 86 ? 11.171 -7.945 -23.650 1.00 85.69 86 MET A O 1
ATOM 676 N N . PHE A 1 87 ? 10.896 -7.404 -25.819 1.00 87.06 87 PHE A N 1
ATOM 677 C CA . PHE A 1 87 ? 9.658 -6.661 -25.618 1.00 87.06 87 PHE A CA 1
ATOM 678 C C . PHE A 1 87 ? 8.562 -7.552 -25.021 1.00 87.06 87 PHE A C 1
ATOM 680 O O . PHE A 1 87 ? 7.968 -7.220 -23.993 1.00 87.06 87 PHE A O 1
ATOM 687 N N . LEU A 1 88 ? 8.352 -8.728 -25.616 1.00 90.31 88 LEU A N 1
ATOM 688 C CA . LEU A 1 88 ? 7.344 -9.685 -25.168 1.00 90.31 88 LEU A CA 1
ATOM 689 C C . LEU A 1 88 ? 7.675 -10.245 -23.773 1.00 90.31 88 LEU A C 1
ATOM 691 O O . LEU A 1 88 ? 6.777 -10.419 -22.948 1.00 90.31 88 LEU A O 1
ATOM 695 N N . GLY A 1 89 ? 8.964 -10.429 -23.466 1.00 90.56 89 GLY A N 1
ATOM 696 C CA . GLY A 1 89 ? 9.441 -10.796 -22.132 1.00 90.56 89 GLY A CA 1
ATOM 697 C C . GLY A 1 89 ? 9.129 -9.745 -21.061 1.00 90.56 89 GLY A C 1
ATOM 698 O O . GLY A 1 89 ? 8.645 -10.094 -19.986 1.00 90.56 89 GLY A O 1
ATOM 699 N N . ILE A 1 90 ? 9.340 -8.457 -21.352 1.00 88.25 90 ILE A N 1
ATOM 700 C CA . ILE A 1 90 ? 9.048 -7.355 -20.418 1.00 88.25 90 ILE A CA 1
ATOM 701 C C . ILE A 1 90 ? 7.544 -7.226 -20.175 1.00 88.25 90 ILE A C 1
ATOM 703 O O . ILE A 1 90 ? 7.117 -7.085 -19.028 1.00 88.25 90 ILE A O 1
ATOM 707 N N . VAL A 1 91 ? 6.733 -7.315 -21.233 1.00 90.06 91 VAL A N 1
ATOM 708 C CA . VAL A 1 91 ? 5.267 -7.289 -21.123 1.00 90.06 91 VAL A CA 1
ATOM 709 C C . VAL A 1 91 ? 4.770 -8.478 -20.299 1.00 90.06 91 VAL A C 1
ATOM 711 O O . VAL A 1 91 ? 3.986 -8.293 -19.368 1.00 90.06 91 VAL A O 1
ATOM 714 N N . GLY A 1 92 ? 5.265 -9.685 -20.584 1.00 92.75 92 GLY A N 1
ATOM 715 C CA . GLY A 1 92 ? 4.910 -10.892 -19.838 1.00 92.75 92 GLY A CA 1
ATOM 716 C C . GLY A 1 92 ? 5.304 -10.806 -18.363 1.00 92.75 92 GLY A C 1
ATOM 717 O O . GLY A 1 92 ? 4.487 -11.083 -17.485 1.00 92.75 92 GLY A O 1
ATOM 718 N N . PHE A 1 93 ? 6.524 -10.351 -18.072 1.00 90.31 93 PHE A N 1
ATOM 719 C CA . PHE A 1 93 ? 6.991 -10.142 -16.702 1.00 90.31 93 PHE 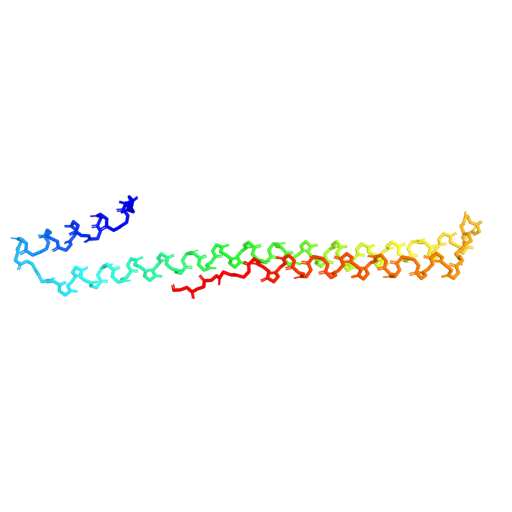A CA 1
ATOM 720 C C . PHE A 1 93 ? 6.142 -9.100 -15.960 1.00 90.31 93 PHE A C 1
ATOM 722 O O . PHE A 1 93 ? 5.690 -9.354 -14.844 1.00 90.31 93 PHE A O 1
ATOM 729 N N . SER A 1 94 ? 5.857 -7.959 -16.598 1.00 90.69 94 SER A N 1
ATOM 730 C CA . SER A 1 94 ? 4.989 -6.915 -16.041 1.00 90.69 94 SER A CA 1
ATOM 731 C C . SER A 1 94 ? 3.597 -7.454 -15.718 1.00 90.69 94 SER A C 1
ATOM 733 O O . SER A 1 94 ? 3.052 -7.157 -14.656 1.00 90.69 94 SER A O 1
ATOM 735 N N . PHE A 1 95 ? 3.027 -8.276 -16.600 1.00 91.50 95 PHE A N 1
ATOM 736 C CA . PHE A 1 95 ? 1.716 -8.883 -16.391 1.00 91.50 95 PHE A CA 1
ATOM 737 C C . PHE A 1 95 ? 1.700 -9.827 -15.178 1.00 91.50 95 PHE A C 1
ATOM 739 O O . PHE A 1 95 ? 0.795 -9.750 -14.346 1.00 91.50 95 PHE A O 1
ATOM 746 N N . VAL A 1 96 ? 2.725 -10.671 -15.015 1.00 92.31 96 VAL A N 1
ATOM 747 C CA . VAL A 1 96 ? 2.842 -11.568 -13.850 1.00 92.31 96 VAL A CA 1
ATOM 748 C C . VAL A 1 96 ? 2.967 -10.774 -12.548 1.00 92.31 96 VAL A C 1
ATOM 750 O O . VAL A 1 96 ? 2.270 -11.069 -11.576 1.00 92.31 96 VAL A O 1
ATOM 753 N N . VAL A 1 97 ? 3.807 -9.735 -12.529 1.00 89.31 97 VAL A N 1
ATOM 754 C CA . VAL A 1 97 ? 3.988 -8.858 -11.361 1.00 89.31 97 VAL A CA 1
ATOM 755 C C . VAL A 1 97 ? 2.681 -8.142 -10.999 1.00 89.31 97 VAL A C 1
ATOM 757 O O . VAL A 1 97 ? 2.310 -8.101 -9.824 1.00 89.31 97 VAL A O 1
ATOM 760 N N . GLN A 1 98 ? 1.947 -7.632 -11.994 1.00 89.31 98 GLN A N 1
ATOM 761 C CA . GLN A 1 98 ? 0.632 -7.013 -11.795 1.00 89.31 98 GLN A CA 1
ATOM 762 C C . GLN A 1 98 ? -0.368 -7.995 -11.183 1.00 89.31 98 GLN A C 1
ATOM 764 O O . GLN A 1 98 ? -1.022 -7.657 -10.197 1.00 89.31 98 GLN A O 1
ATOM 769 N N . MET A 1 99 ? -0.444 -9.222 -11.706 1.00 90.31 99 MET A N 1
ATOM 770 C CA . MET A 1 99 ? -1.322 -10.269 -11.178 1.00 90.31 99 MET A CA 1
ATOM 771 C C . MET A 1 99 ? -0.967 -10.650 -9.734 1.00 90.31 99 MET A C 1
ATOM 773 O O . MET A 1 99 ? -1.863 -10.767 -8.897 1.00 90.31 99 MET A O 1
ATOM 777 N N . MET A 1 100 ? 0.323 -10.791 -9.406 1.00 88.00 100 MET A N 1
ATOM 778 C CA . MET A 1 100 ? 0.768 -11.079 -8.036 1.00 88.00 100 MET A CA 1
ATOM 779 C C . MET A 1 100 ? 0.387 -9.964 -7.058 1.00 88.00 100 MET A C 1
ATOM 781 O O . MET A 1 100 ? -0.164 -10.239 -5.990 1.00 88.00 100 MET A O 1
ATOM 785 N N . LEU A 1 101 ? 0.653 -8.704 -7.413 1.00 84.50 101 LEU A N 1
ATOM 786 C CA . LEU A 1 101 ? 0.349 -7.564 -6.546 1.00 84.50 101 LEU A CA 1
ATOM 787 C C . LEU A 1 101 ? -1.163 -7.337 -6.404 1.00 84.50 101 LEU A C 1
ATOM 789 O O . LEU A 1 101 ? -1.640 -7.060 -5.302 1.00 84.50 101 LEU A O 1
ATOM 793 N N . ALA A 1 102 ? -1.931 -7.516 -7.481 1.00 85.56 102 ALA A N 1
ATOM 794 C CA . ALA A 1 102 ? -3.391 -7.476 -7.433 1.00 85.56 102 ALA A CA 1
ATOM 795 C C . ALA A 1 102 ? -3.956 -8.595 -6.538 1.00 85.56 102 ALA A C 1
ATOM 797 O O . ALA A 1 102 ? -4.843 -8.346 -5.721 1.00 85.56 102 ALA A O 1
ATOM 798 N N . GLY A 1 103 ? -3.398 -9.807 -6.624 1.00 85.50 103 GLY A N 1
ATOM 799 C CA . GLY A 1 103 ? -3.739 -10.926 -5.742 1.00 85.50 103 GLY A CA 1
ATOM 800 C C . GLY A 1 103 ? -3.459 -10.625 -4.268 1.00 85.50 103 GLY A C 1
ATOM 801 O O . GLY A 1 103 ? -4.322 -10.838 -3.417 1.00 85.50 103 GLY A O 1
ATOM 802 N N . TYR A 1 104 ? -2.295 -10.046 -3.962 1.00 84.06 104 TYR A N 1
ATOM 803 C CA . TYR A 1 104 ? -1.961 -9.606 -2.605 1.00 84.06 104 TYR A CA 1
ATOM 804 C C . TYR A 1 104 ? -2.969 -8.575 -2.066 1.00 84.06 104 TYR A C 1
ATOM 806 O O . TYR A 1 104 ? -3.414 -8.675 -0.920 1.00 84.06 104 TYR A O 1
ATOM 814 N N . MET A 1 105 ? -3.395 -7.620 -2.900 1.00 80.00 105 MET A N 1
ATOM 815 C CA . MET A 1 105 ? -4.405 -6.628 -2.521 1.00 80.00 105 MET A CA 1
ATOM 816 C C . MET A 1 105 ? -5.786 -7.254 -2.269 1.00 80.00 105 MET A C 1
ATOM 818 O O . MET A 1 105 ? -6.497 -6.822 -1.362 1.00 80.00 105 MET A O 1
ATOM 822 N N . LEU A 1 106 ? -6.170 -8.282 -3.033 1.00 73.06 106 LEU A N 1
ATOM 823 C CA . LEU A 1 106 ? -7.435 -8.999 -2.839 1.00 73.06 106 LEU A CA 1
ATOM 824 C C . LEU A 1 106 ? -7.482 -9.747 -1.500 1.00 73.06 106 LEU A C 1
ATOM 826 O O . LEU A 1 106 ? -8.522 -9.735 -0.844 1.00 73.06 106 LEU A O 1
ATOM 830 N N . ILE A 1 107 ? -6.364 -10.339 -1.071 1.00 76.44 107 ILE A N 1
ATOM 831 C CA . ILE A 1 107 ? -6.265 -11.082 0.198 1.00 76.44 107 ILE A CA 1
ATOM 832 C C . ILE A 1 107 ? -6.324 -10.139 1.406 1.00 76.44 107 ILE A C 1
ATOM 834 O O . ILE A 1 107 ? -6.851 -10.505 2.453 1.00 76.44 107 ILE A O 1
ATOM 838 N N . LYS A 1 108 ? -5.824 -8.905 1.272 1.00 68.69 108 LYS A N 1
ATOM 839 C CA . LYS A 1 108 ? -5.810 -7.924 2.367 1.00 68.69 108 LYS A CA 1
ATOM 840 C C . LYS A 1 108 ? -7.171 -7.273 2.650 1.00 68.69 108 LYS A C 1
ATOM 842 O O . LYS A 1 108 ? -7.253 -6.437 3.549 1.00 68.69 108 LYS A O 1
ATOM 847 N N . ARG A 1 109 ? -8.231 -7.639 1.915 1.00 64.44 109 ARG A N 1
ATOM 848 C CA . ARG A 1 109 ? -9.596 -7.165 2.184 1.00 64.44 109 ARG A CA 1
ATOM 849 C C . ARG A 1 109 ? -10.034 -7.613 3.591 1.00 64.44 109 ARG A C 1
ATOM 851 O O . ARG A 1 109 ? -9.957 -8.799 3.898 1.00 64.44 109 ARG A O 1
ATOM 858 N N . PRO A 1 110 ? -10.494 -6.699 4.459 1.00 51.84 110 PRO A N 1
ATOM 859 C CA . PRO A 1 110 ? -10.791 -6.985 5.842 1.00 51.84 110 PRO A CA 1
ATOM 860 C C . PRO A 1 110 ? -12.087 -7.764 5.843 1.00 51.84 110 PRO A C 1
ATOM 862 O O . PRO A 1 110 ? -13.095 -7.338 5.274 1.00 51.84 110 PRO A O 1
ATOM 865 N N . HIS A 1 111 ? -12.045 -8.919 6.488 1.00 50.78 111 HIS A N 1
ATOM 866 C CA . HIS A 1 111 ? -13.252 -9.629 6.839 1.00 50.78 111 HIS A CA 1
ATOM 867 C C . HIS A 1 111 ? -14.000 -8.791 7.879 1.00 50.78 111 HIS A C 1
ATOM 869 O O . HIS A 1 111 ? -13.663 -8.795 9.061 1.00 50.78 111 HIS A O 1
ATOM 875 N N . LEU A 1 112 ? -14.978 -8.023 7.404 1.00 46.38 112 LEU A N 1
ATOM 876 C CA . LEU A 1 112 ? -16.012 -7.433 8.240 1.00 46.38 112 LEU A CA 1
ATOM 877 C C . LEU A 1 112 ? -16.921 -8.591 8.676 1.00 46.38 112 LEU A C 1
ATOM 879 O O . LEU A 1 112 ? -17.734 -9.060 7.879 1.00 46.38 112 LEU A O 1
ATOM 883 N N . TYR A 1 113 ? -16.709 -9.091 9.893 1.00 39.97 113 TYR A N 1
ATOM 884 C CA . TYR A 1 113 ? -17.668 -9.932 10.613 1.00 39.97 113 TYR A CA 1
ATOM 885 C C . TYR A 1 113 ? -18.406 -9.076 11.638 1.00 39.97 113 TYR A C 1
ATOM 887 O O . TYR A 1 113 ? -17.726 -8.260 12.305 1.00 39.97 113 TYR A O 1
#

Secondary structure (DSSP, 8-state):
---HHHHHHHHHHHHHHHTT--HHHHHHHHHHHHHHHHHHHHHHHHHHHHHHHHHHIIIIIIHHHHHHHHHHHHHHTTSS---HHHHHHHHHHHHHHHHHHHHHHHHTS----

Radius of gyration: 26.74 Å; chains: 1; bounding box: 54×21×72 Å

Sequence (113 aa):
TNSEYLKKIIWQLVTTLYAGANLSVALNSIVHMLVDYNRNLIKSYTAELNFLILIYLLVAAVVPTIGMTVMIVFSVFGALEVNEMMFLGIVGFSFVVQMMLAGYMLIKRPHLY